Protein AF-A0AAW5TY28-F1 (afdb_monomer)

pLDDT: mean 92.31, std 8.77, range [56.0, 98.69]

Organism: NCBI:txid165179

Foldseek 3Di:
DQVVVVCVVVVHAAEDEPLNCVVCVVPDDSVVDPCVRHHYDYQDDQLVVQLVVLVVQVVVVCVVVVDPDPDDPDRDSLSSVLSSLQPVQSRAEDEDCPCVSVVSVVSSCVSVVHGNHYYDNVVPPPCVVVVNDDDDD

Mean predicted aligned error: 4.44 Å

Sequenc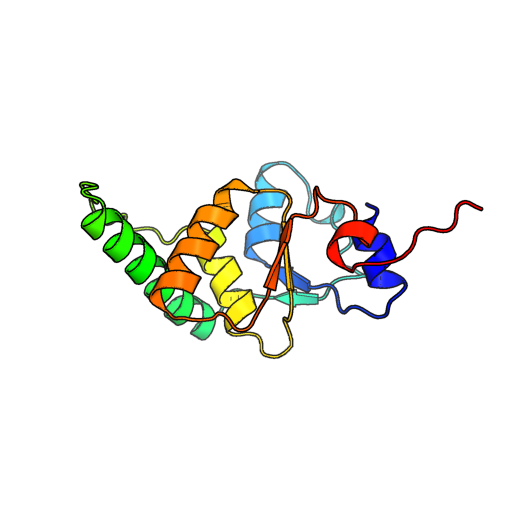e (137 aa):
MDYFRYFLEHDFVVKVSTIAIAEYCVRGDVDELPLKNMLVIPFNYDHAIRAGKMIGEVYAEKQRRGAKITPRTVVPNDTKMFAQADVEPDVNFYGTADVECKKVYDMIKAAEGSLSFRFIDITIPYHQFFGELKFED

Solvent-accessible surface area (backbone atoms only — not comparable to full-atom values): 8301 Å² total; per-residue (Å²): 110,68,63,62,52,51,33,64,76,67,77,49,86,48,68,43,47,51,63,58,51,54,60,47,50,74,80,50,60,72,86,77,50,71,56,94,72,38,48,78,43,75,88,48,72,69,27,51,57,42,18,56,51,47,51,48,46,42,50,52,53,41,42,74,72,69,46,88,74,74,86,68,96,66,83,57,64,67,45,42,53,50,17,43,36,49,68,40,90,87,32,58,64,46,77,39,74,66,66,72,58,48,60,56,51,52,45,34,29,67,74,65,73,61,65,71,38,42,85,38,62,64,79,53,56,60,45,72,76,75,68,52,84,82,77,85,130

Structure (mmCIF, N/CA/C/O backbone):
data_AF-A0AAW5TY28-F1
#
_entry.id   AF-A0AAW5TY28-F1
#
loop_
_atom_site.group_PDB
_atom_site.id
_atom_site.type_symbol
_atom_site.label_atom_id
_atom_site.label_alt_id
_atom_site.label_comp_id
_atom_site.label_asym_id
_atom_site.label_entity_id
_atom_site.label_seq_id
_atom_site.pdbx_PDB_ins_code
_atom_site.Cartn_x
_atom_site.Cartn_y
_atom_site.Cartn_z
_atom_site.occupancy
_atom_site.B_iso_or_equiv
_atom_site.auth_seq_id
_atom_site.auth_comp_id
_atom_site.auth_asym_id
_atom_site.auth_atom_id
_atom_site.pdbx_PDB_model_num
ATOM 1 N N . MET A 1 1 ? 17.925 0.457 -3.201 1.00 69.12 1 MET A N 1
ATOM 2 C CA . MET A 1 1 ? 18.095 -0.157 -4.536 1.00 69.12 1 MET A CA 1
ATOM 3 C C . MET A 1 1 ? 18.024 -1.678 -4.478 1.00 69.12 1 MET A C 1
ATOM 5 O O . MET A 1 1 ? 17.416 -2.256 -5.367 1.00 69.12 1 MET A O 1
ATOM 9 N N . ASP A 1 2 ? 18.549 -2.318 -3.430 1.00 89.56 2 ASP A N 1
ATOM 10 C CA . ASP A 1 2 ? 18.618 -3.787 -3.347 1.00 89.56 2 ASP A CA 1
ATOM 11 C C . ASP A 1 2 ? 17.257 -4.494 -3.393 1.00 89.56 2 ASP A C 1
ATOM 13 O O . ASP A 1 2 ? 17.107 -5.436 -4.159 1.00 89.56 2 ASP A O 1
ATOM 17 N N . TYR A 1 3 ? 16.237 -3.997 -2.682 1.00 92.31 3 TYR A N 1
ATOM 18 C CA . TYR A 1 3 ? 14.875 -4.545 -2.792 1.00 92.31 3 TYR A CA 1
ATOM 19 C C . TYR A 1 3 ? 14.299 -4.450 -4.202 1.00 92.31 3 TYR A C 1
ATOM 21 O O . TYR A 1 3 ? 13.687 -5.397 -4.674 1.00 92.31 3 TYR A O 1
ATOM 29 N N . PHE A 1 4 ? 14.489 -3.314 -4.878 1.00 91.25 4 PHE A N 1
ATOM 30 C CA . PHE A 1 4 ? 13.947 -3.124 -6.222 1.00 91.25 4 PHE A CA 1
ATOM 31 C C . PHE A 1 4 ? 14.587 -4.100 -7.210 1.00 91.25 4 PHE A C 1
ATOM 33 O O . PHE A 1 4 ? 13.876 -4.732 -7.980 1.00 91.25 4 PHE A O 1
ATOM 40 N N . ARG A 1 5 ? 15.912 -4.288 -7.133 1.00 91.88 5 ARG A N 1
ATOM 41 C CA . ARG A 1 5 ? 16.612 -5.309 -7.922 1.00 91.88 5 ARG A CA 1
ATOM 42 C C . ARG A 1 5 ? 16.094 -6.712 -7.602 1.00 91.88 5 ARG A C 1
ATOM 44 O O . ARG A 1 5 ? 15.689 -7.416 -8.517 1.00 91.88 5 ARG A O 1
ATOM 51 N N . TYR A 1 6 ? 16.046 -7.068 -6.320 1.00 93.69 6 TYR A N 1
ATOM 52 C CA . TYR A 1 6 ? 15.571 -8.372 -5.865 1.00 93.69 6 TYR A CA 1
ATOM 53 C C . TYR A 1 6 ? 14.157 -8.680 -6.383 1.00 93.69 6 TYR A C 1
ATOM 55 O O . TYR A 1 6 ? 13.920 -9.759 -6.916 1.00 93.69 6 TYR A O 1
ATOM 63 N N . PHE A 1 7 ? 13.235 -7.715 -6.303 1.00 94.00 7 PHE A N 1
ATOM 64 C CA . PHE A 1 7 ? 11.872 -7.868 -6.810 1.00 94.00 7 PHE A CA 1
ATOM 65 C C . PHE A 1 7 ? 11.827 -8.130 -8.317 1.00 94.00 7 PHE A C 1
ATOM 67 O O . PHE A 1 7 ? 11.083 -9.003 -8.755 1.00 94.00 7 PHE A O 1
ATOM 74 N N . LEU A 1 8 ? 12.643 -7.421 -9.101 1.00 91.50 8 LEU A N 1
ATOM 75 C CA . LEU A 1 8 ? 12.721 -7.633 -10.547 1.00 91.50 8 LEU A CA 1
ATOM 76 C C . LEU A 1 8 ? 13.332 -8.993 -10.917 1.00 91.50 8 LEU A C 1
ATOM 78 O O . LEU A 1 8 ? 12.933 -9.574 -11.919 1.00 91.50 8 LEU A O 1
ATOM 82 N N . GLU A 1 9 ? 14.284 -9.494 -10.129 1.00 93.31 9 GLU A N 1
ATOM 83 C CA . GLU A 1 9 ? 14.949 -10.786 -10.361 1.00 93.31 9 GLU A CA 1
ATOM 84 C C . GLU A 1 9 ? 14.095 -11.995 -9.942 1.00 93.31 9 GLU A C 1
ATOM 86 O O . GLU A 1 9 ? 14.323 -13.095 -10.436 1.00 93.31 9 GLU A O 1
ATOM 91 N N . HIS A 1 10 ? 13.109 -11.795 -9.062 1.00 91.94 10 HIS A N 1
ATOM 92 C CA . HIS A 1 10 ? 12.268 -12.856 -8.488 1.00 91.94 10 HIS A CA 1
ATOM 93 C C . HIS A 1 10 ? 10.793 -12.742 -8.907 1.00 91.94 10 HIS A C 1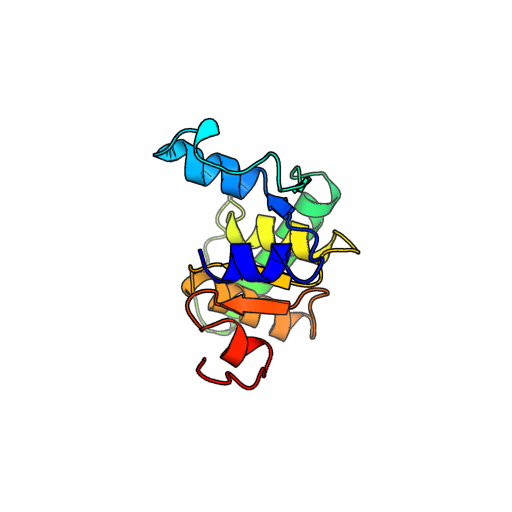
ATOM 95 O O . HIS A 1 10 ? 9.900 -13.134 -8.157 1.00 91.94 10 HIS A O 1
ATOM 101 N N . ASP A 1 11 ? 10.535 -12.178 -10.091 1.00 89.44 11 ASP A N 1
ATOM 102 C CA . ASP A 1 11 ? 9.207 -12.090 -10.719 1.00 89.44 11 ASP A CA 1
ATOM 103 C C . ASP A 1 11 ? 8.125 -11.396 -9.865 1.00 89.44 11 ASP A C 1
ATOM 105 O O . ASP A 1 11 ? 6.923 -11.633 -10.025 1.00 89.44 11 ASP A O 1
ATOM 109 N N . PHE A 1 12 ? 8.519 -10.489 -8.965 1.00 94.69 12 PHE A N 1
ATOM 110 C CA . PHE A 1 12 ? 7.551 -9.661 -8.254 1.00 94.69 12 PHE A CA 1
ATOM 111 C C . PHE A 1 12 ? 6.991 -8.589 -9.186 1.00 94.69 12 PHE A C 1
ATOM 113 O O . PHE A 1 12 ? 7.720 -7.825 -9.824 1.00 94.69 12 PHE A O 1
ATOM 120 N N . VAL A 1 13 ? 5.668 -8.446 -9.179 1.00 96.25 13 VAL A N 1
ATOM 121 C CA . VAL A 1 13 ? 5.006 -7.303 -9.806 1.00 96.25 13 VAL A CA 1
ATOM 122 C C . VAL A 1 13 ? 5.148 -6.094 -8.887 1.00 96.25 13 VAL A C 1
ATOM 124 O O . VAL A 1 13 ? 4.464 -5.982 -7.869 1.00 96.25 13 VAL A O 1
ATOM 127 N N . VAL A 1 14 ? 6.041 -5.171 -9.243 1.00 96.56 14 VAL A N 1
ATOM 128 C CA . VAL A 1 14 ? 6.224 -3.931 -8.482 1.00 96.56 14 VAL A CA 1
ATOM 129 C C . VAL A 1 14 ? 5.107 -2.954 -8.830 1.00 96.56 14 VAL A C 1
ATOM 131 O O . VAL A 1 14 ? 4.864 -2.646 -9.998 1.00 96.56 14 VAL A O 1
ATOM 134 N N . LYS A 1 15 ? 4.430 -2.442 -7.802 1.00 97.88 15 LYS A N 1
ATOM 135 C CA . LYS A 1 15 ? 3.373 -1.444 -7.947 1.00 97.88 15 LYS A CA 1
ATOM 136 C C . LYS A 1 15 ? 3.708 -0.168 -7.188 1.00 97.88 15 LYS A C 1
ATOM 138 O O . LYS A 1 15 ? 4.367 -0.216 -6.153 1.00 97.88 15 LYS A O 1
ATOM 143 N N . VAL A 1 16 ? 3.218 0.968 -7.676 1.00 97.94 16 VAL A N 1
ATOM 144 C CA . VAL A 1 16 ? 3.407 2.279 -7.046 1.00 97.94 16 VAL A CA 1
ATOM 145 C C . VAL A 1 16 ? 2.082 3.027 -6.939 1.00 97.94 16 VAL A C 1
ATOM 147 O O . VAL A 1 16 ? 1.311 3.115 -7.892 1.00 97.94 16 VAL A O 1
ATOM 150 N N . SER A 1 17 ? 1.804 3.572 -5.758 1.00 98.44 17 SER A N 1
ATOM 151 C CA . SER A 1 17 ? 0.617 4.392 -5.518 1.00 98.44 17 SER A CA 1
ATOM 152 C C . SER A 1 17 ? 0.723 5.744 -6.225 1.00 98.44 17 SER A C 1
ATOM 154 O O . SER A 1 17 ? 1.758 6.405 -6.144 1.00 98.44 17 SER A O 1
ATOM 156 N N . THR A 1 18 ? -0.373 6.241 -6.807 1.00 98.38 18 THR A N 1
ATOM 157 C CA . THR A 1 18 ? -0.445 7.644 -7.259 1.00 98.38 18 THR A CA 1
ATOM 158 C C . THR A 1 18 ? -0.246 8.652 -6.125 1.00 98.38 18 THR A C 1
ATOM 160 O O . THR A 1 18 ? 0.152 9.784 -6.381 1.00 98.38 18 THR A O 1
ATOM 163 N N . ILE A 1 19 ? -0.511 8.264 -4.873 1.00 98.12 19 ILE A N 1
ATOM 164 C CA . ILE A 1 19 ? -0.276 9.105 -3.691 1.00 98.12 19 ILE A CA 1
ATOM 165 C C . ILE A 1 19 ? 1.223 9.199 -3.410 1.00 98.12 19 ILE A C 1
ATOM 167 O O . ILE A 1 19 ? 1.723 10.305 -3.235 1.00 98.12 19 ILE A O 1
ATOM 171 N N . ALA A 1 20 ? 1.942 8.074 -3.460 1.00 97.31 20 ALA A N 1
ATOM 172 C CA . ALA A 1 20 ? 3.399 8.059 -3.325 1.00 97.31 20 ALA A CA 1
ATOM 173 C C . ALA A 1 20 ? 4.081 8.858 -4.450 1.00 97.31 20 ALA A C 1
ATOM 175 O O . ALA A 1 20 ? 5.007 9.621 -4.187 1.00 97.31 20 ALA A O 1
ATOM 176 N N . ILE A 1 21 ? 3.585 8.746 -5.692 1.00 98.06 21 ILE A N 1
ATOM 177 C CA . ILE A 1 21 ? 4.054 9.585 -6.809 1.00 98.06 21 ILE A CA 1
ATOM 178 C C . ILE A 1 21 ? 3.844 11.069 -6.478 1.00 98.06 21 ILE A C 1
ATOM 180 O O . ILE A 1 21 ? 4.771 11.861 -6.611 1.00 98.06 21 ILE A O 1
ATOM 184 N N . ALA A 1 22 ? 2.653 11.454 -6.008 1.00 97.94 22 ALA A N 1
ATOM 185 C CA . ALA A 1 22 ? 2.370 12.844 -5.657 1.00 97.94 22 ALA A CA 1
ATOM 186 C C . ALA A 1 22 ? 3.279 13.368 -4.530 1.00 97.94 22 ALA A C 1
ATOM 188 O O . ALA A 1 22 ? 3.722 14.512 -4.595 1.00 97.94 22 ALA A O 1
ATOM 189 N N . GLU A 1 23 ? 3.577 12.546 -3.521 1.00 96.62 23 GLU A N 1
ATOM 190 C CA . GLU A 1 23 ? 4.508 12.892 -2.440 1.00 96.62 23 GLU A CA 1
ATOM 191 C C . GLU A 1 23 ? 5.941 13.071 -2.943 1.00 96.62 23 GLU A C 1
ATOM 193 O O . GLU A 1 23 ? 6.610 14.029 -2.552 1.00 96.62 23 GLU A O 1
ATOM 198 N N . TYR A 1 24 ? 6.395 12.199 -3.845 1.00 96.44 24 TYR A N 1
ATOM 199 C CA . TYR A 1 24 ? 7.707 12.322 -4.477 1.00 96.44 24 TYR A CA 1
ATOM 200 C C . TYR A 1 24 ? 7.833 13.635 -5.260 1.00 96.44 24 TYR A C 1
ATOM 202 O O . TYR A 1 24 ? 8.781 14.401 -5.063 1.00 96.44 24 TYR A O 1
ATOM 210 N N . CYS A 1 25 ? 6.820 13.950 -6.072 1.00 97.62 25 CYS A N 1
ATOM 211 C CA . CYS A 1 25 ? 6.786 15.144 -6.916 1.00 97.62 25 CYS A CA 1
ATOM 212 C C . CYS A 1 25 ? 6.719 16.473 -6.139 1.00 97.62 25 CYS A C 1
ATOM 214 O O . CYS A 1 25 ? 6.778 17.542 -6.741 1.00 97.62 25 CYS A O 1
ATOM 216 N N . VAL A 1 26 ? 6.617 16.451 -4.803 1.00 97.19 26 VAL A N 1
ATOM 217 C CA . VAL A 1 26 ? 6.798 17.659 -3.977 1.00 97.19 26 VAL A CA 1
ATOM 218 C C . VAL A 1 26 ? 8.238 18.179 -4.066 1.00 97.19 26 VAL A C 1
ATOM 220 O O . VAL A 1 26 ? 8.466 19.376 -3.887 1.00 97.19 26 VAL A O 1
ATOM 223 N N . ARG A 1 27 ? 9.220 17.293 -4.289 1.00 95.44 27 ARG A N 1
ATOM 224 C CA . ARG A 1 27 ? 10.652 17.642 -4.297 1.00 95.44 27 ARG A CA 1
ATOM 225 C C . ARG A 1 27 ? 11.440 17.109 -5.494 1.00 95.44 27 ARG A C 1
ATOM 227 O O . ARG A 1 27 ? 12.501 17.665 -5.756 1.00 95.44 27 ARG A O 1
ATOM 234 N N . GLY A 1 28 ? 10.965 16.061 -6.161 1.00 96.12 28 GLY A N 1
ATOM 235 C CA . GLY A 1 28 ? 11.594 15.487 -7.354 1.00 96.12 28 GLY A CA 1
ATOM 236 C C . GLY A 1 28 ? 10.698 15.575 -8.586 1.00 96.12 28 GLY A C 1
ATOM 237 O O . GLY A 1 28 ? 9.583 16.094 -8.518 1.00 96.12 28 GLY A O 1
ATOM 238 N N . ASP A 1 29 ? 11.187 15.047 -9.704 1.00 96.81 29 ASP A N 1
ATOM 239 C CA . ASP A 1 29 ? 10.415 14.897 -10.940 1.00 96.81 29 ASP A CA 1
ATOM 240 C C . ASP A 1 29 ? 9.891 13.459 -11.116 1.00 96.81 29 ASP A C 1
ATOM 242 O O . ASP A 1 29 ? 10.512 12.489 -10.679 1.00 96.81 29 ASP A O 1
ATOM 246 N N . VAL A 1 30 ? 8.747 13.301 -11.783 1.00 95.75 30 VAL A N 1
ATOM 247 C CA . VAL A 1 30 ? 8.177 11.985 -12.097 1.00 95.75 30 VAL A CA 1
ATOM 248 C C . VAL A 1 30 ? 9.116 11.144 -12.970 1.00 95.75 30 VAL A C 1
ATOM 250 O O . VAL A 1 30 ? 9.128 9.920 -12.838 1.00 95.75 30 VAL A O 1
ATOM 253 N N . ASP A 1 31 ? 9.940 11.785 -13.804 1.00 95.62 31 ASP A N 1
ATOM 254 C CA . ASP A 1 31 ? 10.910 11.120 -14.682 1.00 95.62 31 ASP A CA 1
ATOM 255 C C . ASP A 1 31 ? 12.068 10.448 -13.915 1.00 95.62 31 ASP A C 1
ATOM 257 O O . ASP A 1 31 ? 12.779 9.605 -14.467 1.00 95.62 31 ASP A O 1
ATOM 261 N N . GLU A 1 32 ? 12.246 10.769 -12.630 1.00 94.75 32 GLU A N 1
ATOM 262 C CA . GLU A 1 32 ? 13.219 10.114 -11.745 1.00 94.75 32 GLU A CA 1
ATOM 263 C C . GLU A 1 32 ? 12.720 8.750 -11.233 1.00 94.75 32 GLU A C 1
ATOM 265 O O . GLU A 1 32 ? 13.505 7.935 -10.739 1.00 94.75 32 GLU A O 1
ATOM 270 N N . LEU A 1 33 ? 11.417 8.475 -11.351 1.00 93.94 33 LEU A N 1
ATOM 271 C CA . LEU A 1 33 ? 10.812 7.214 -10.935 1.00 93.94 33 LEU A CA 1
ATOM 272 C C . LEU A 1 33 ? 10.913 6.173 -12.066 1.00 93.94 33 LEU A C 1
ATOM 274 O O . LEU A 1 33 ? 10.568 6.471 -13.211 1.00 93.94 33 LEU A O 1
ATOM 278 N N . PRO A 1 34 ? 11.286 4.906 -11.786 1.00 93.62 34 PRO A N 1
ATOM 279 C CA . PRO A 1 34 ? 11.366 3.866 -12.814 1.00 93.62 34 PRO A CA 1
ATOM 280 C C . PRO A 1 34 ? 9.979 3.307 -13.188 1.00 93.62 34 PRO A C 1
ATOM 282 O O . PRO A 1 34 ? 9.731 2.104 -13.126 1.00 93.62 34 PRO A O 1
ATOM 285 N N . LEU A 1 35 ? 9.051 4.180 -13.599 1.00 93.94 35 LEU A N 1
ATOM 286 C CA . LEU A 1 35 ? 7.650 3.844 -13.890 1.00 93.94 35 LEU A CA 1
ATOM 287 C C . LEU A 1 35 ? 7.489 2.824 -15.022 1.00 93.94 35 LEU A C 1
ATOM 289 O O . LEU A 1 35 ? 6.501 2.103 -15.058 1.00 93.94 35 LEU A O 1
ATOM 293 N N . LYS A 1 36 ? 8.477 2.700 -15.917 1.00 93.50 36 LYS A N 1
ATOM 294 C CA . LYS A 1 36 ? 8.492 1.661 -16.965 1.00 93.50 36 LYS A CA 1
ATOM 295 C C . LYS A 1 36 ? 8.541 0.238 -16.398 1.00 93.50 36 LYS A C 1
ATOM 297 O O . LYS A 1 36 ? 8.200 -0.702 -17.106 1.00 93.50 36 LYS A O 1
ATOM 302 N N . ASN A 1 37 ? 8.975 0.086 -15.148 1.00 93.75 37 ASN A N 1
ATOM 303 C CA . ASN A 1 37 ? 9.109 -1.187 -14.447 1.00 93.75 37 ASN A CA 1
ATOM 304 C C . ASN A 1 37 ? 8.078 -1.347 -13.317 1.00 93.75 37 ASN A C 1
ATOM 306 O O . ASN A 1 37 ? 8.218 -2.255 -12.503 1.00 93.75 37 ASN A O 1
ATOM 310 N N . MET A 1 38 ? 7.072 -0.467 -13.232 1.00 95.94 38 MET A N 1
ATOM 311 C CA . MET A 1 38 ? 6.071 -0.492 -12.166 1.00 95.94 38 MET A CA 1
ATOM 312 C C . MET A 1 38 ?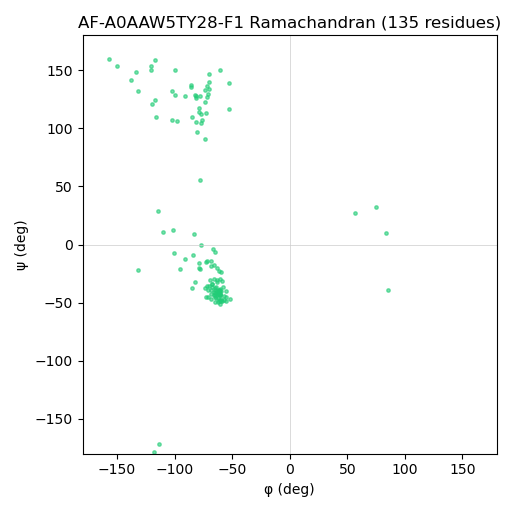 4.651 -0.339 -12.704 1.00 95.94 38 MET A C 1
ATOM 314 O O . MET A 1 38 ? 4.408 0.387 -13.665 1.00 95.94 38 MET A O 1
ATOM 318 N N . LEU A 1 39 ? 3.687 -0.965 -12.032 1.00 97.31 39 LEU A N 1
ATOM 319 C CA . LEU A 1 39 ? 2.268 -0.713 -12.275 1.00 97.31 39 LEU A CA 1
ATOM 320 C C . LEU A 1 39 ? 1.764 0.400 -11.354 1.00 97.31 39 LEU A C 1
ATOM 322 O O . LEU A 1 39 ? 1.924 0.338 -10.136 1.00 97.31 39 LEU A O 1
ATOM 326 N N . VAL A 1 40 ? 1.127 1.418 -11.926 1.00 98.00 40 VAL A N 1
ATOM 327 C CA . VAL A 1 40 ? 0.560 2.527 -11.151 1.00 98.00 40 VAL A CA 1
ATOM 328 C C . VAL A 1 40 ? -0.807 2.131 -10.589 1.00 98.00 40 VAL A C 1
ATOM 330 O O . VAL A 1 40 ? -1.687 1.718 -11.343 1.00 98.00 40 VAL A O 1
ATOM 333 N N . ILE A 1 41 ? -1.005 2.303 -9.279 1.00 98.44 41 ILE A N 1
ATOM 334 C CA . ILE A 1 41 ? -2.292 2.101 -8.601 1.00 98.44 41 ILE A CA 1
ATOM 335 C C . ILE A 1 41 ? -2.937 3.471 -8.328 1.00 98.44 41 ILE A C 1
ATOM 337 O O . ILE A 1 41 ? -2.471 4.196 -7.434 1.00 98.44 41 ILE A O 1
ATOM 341 N N . PRO A 1 42 ? -4.005 3.853 -9.053 1.00 98.31 42 PRO A N 1
ATOM 342 C CA . PRO A 1 42 ? -4.762 5.065 -8.761 1.00 98.31 42 PRO A CA 1
ATOM 343 C C . PRO A 1 42 ? -5.565 4.920 -7.466 1.00 98.31 42 PRO A C 1
ATOM 345 O O . PRO A 1 42 ? -6.046 3.837 -7.149 1.00 98.31 42 PRO A O 1
ATOM 348 N N . PHE A 1 43 ? -5.736 6.014 -6.721 1.00 98.44 43 PHE A N 1
ATOM 349 C CA . PHE A 1 43 ? -6.623 6.036 -5.554 1.00 98.44 43 PHE A CA 1
ATOM 350 C C . PHE A 1 43 ? -8.087 6.178 -5.994 1.00 98.44 43 PHE A C 1
ATOM 352 O O . PHE A 1 43 ? -8.467 7.207 -6.556 1.00 98.44 43 PHE A O 1
ATOM 359 N N . ASN A 1 44 ? -8.899 5.147 -5.757 1.00 98.31 44 ASN A N 1
ATOM 360 C CA . ASN A 1 44 ? -10.270 5.039 -6.259 1.00 98.31 44 ASN A CA 1
ATOM 361 C C . ASN A 1 44 ? -11.335 5.072 -5.136 1.00 98.31 44 ASN A C 1
ATOM 363 O O . ASN A 1 44 ? -11.047 5.352 -3.970 1.00 98.31 44 ASN A O 1
ATOM 367 N N . TYR A 1 45 ? -12.592 4.807 -5.509 1.00 98.56 45 TYR A N 1
ATOM 368 C CA . TYR A 1 45 ? -13.746 4.788 -4.604 1.00 98.56 45 TYR A CA 1
ATOM 369 C C . TYR A 1 45 ? -13.617 3.761 -3.465 1.00 98.56 45 TYR A C 1
ATOM 371 O O . TYR A 1 45 ? -13.830 4.107 -2.300 1.00 98.56 45 TYR A O 1
ATOM 379 N N . ASP A 1 46 ? -13.222 2.526 -3.776 1.00 98.62 46 ASP A N 1
ATOM 380 C CA . ASP A 1 46 ? -13.105 1.448 -2.789 1.00 98.62 46 ASP A CA 1
ATOM 381 C C . ASP A 1 46 ? -11.953 1.714 -1.815 1.00 98.62 46 ASP A C 1
ATOM 383 O O . ASP A 1 46 ? -12.100 1.546 -0.598 1.00 98.62 46 ASP A O 1
ATOM 387 N N . HIS A 1 47 ? -10.837 2.249 -2.323 1.00 98.69 47 HIS A N 1
ATOM 388 C CA . HIS A 1 47 ? -9.719 2.706 -1.496 1.00 98.69 47 HIS A CA 1
ATOM 389 C C . HIS A 1 47 ? -10.151 3.817 -0.536 1.00 98.69 47 HIS A C 1
ATOM 391 O O . HIS A 1 47 ? -9.752 3.813 0.627 1.00 98.69 47 HIS A O 1
ATOM 397 N N . ALA A 1 48 ? -11.000 4.749 -0.983 1.00 98.19 48 ALA A N 1
ATOM 398 C CA . ALA A 1 48 ? -11.507 5.835 -0.146 1.00 98.19 48 ALA A CA 1
ATOM 399 C C . ALA A 1 48 ? -12.382 5.330 1.007 1.00 98.19 48 ALA A C 1
ATOM 401 O O . ALA A 1 48 ? -12.186 5.747 2.154 1.00 98.19 48 ALA A O 1
ATOM 402 N N . ILE A 1 49 ? -13.300 4.395 0.733 1.00 98.44 49 ILE A N 1
ATOM 403 C CA . ILE A 1 49 ? -14.114 3.751 1.774 1.00 98.44 49 ILE A CA 1
ATOM 404 C C . ILE A 1 49 ? -13.208 3.045 2.777 1.00 98.44 49 ILE A C 1
ATOM 406 O O . ILE A 1 49 ? -13.371 3.208 3.991 1.00 98.44 49 ILE A O 1
ATOM 410 N N . ARG A 1 50 ? -12.249 2.260 2.280 1.00 98.25 50 ARG A N 1
ATOM 411 C CA . ARG A 1 50 ? -11.375 1.468 3.137 1.00 98.25 50 ARG A CA 1
ATOM 412 C C . ARG A 1 50 ? -10.475 2.347 4.003 1.00 98.25 50 ARG A C 1
ATOM 414 O O . ARG A 1 50 ? -10.395 2.113 5.208 1.00 98.25 50 ARG A O 1
ATOM 421 N N . ALA A 1 51 ? -9.896 3.403 3.438 1.00 97.81 51 ALA A N 1
ATOM 422 C CA . ALA A 1 51 ? -9.054 4.348 4.167 1.00 97.81 51 ALA A CA 1
ATOM 423 C C . ALA A 1 51 ? -9.826 5.059 5.290 1.00 97.81 51 ALA A C 1
ATOM 425 O O . ALA A 1 51 ? -9.305 5.222 6.394 1.00 97.81 51 ALA A O 1
ATOM 426 N N . GLY A 1 52 ? -11.085 5.437 5.031 1.00 95.88 52 GLY A N 1
ATOM 427 C CA . GLY A 1 52 ? -11.974 6.029 6.032 1.00 95.88 52 GLY A CA 1
ATOM 428 C C . GLY A 1 52 ? -12.242 5.099 7.219 1.00 95.88 52 GLY A C 1
ATOM 429 O O . GLY A 1 52 ? -12.183 5.532 8.369 1.00 95.88 52 GLY A O 1
ATOM 430 N N . LYS A 1 53 ? -12.472 3.806 6.956 1.00 96.38 53 LYS A N 1
ATOM 431 C CA . LYS A 1 53 ? -12.642 2.798 8.016 1.00 96.38 53 LYS A CA 1
ATOM 432 C C . LYS A 1 53 ? -11.357 2.610 8.825 1.00 96.38 53 LYS A C 1
ATOM 434 O O . LYS A 1 53 ? -11.388 2.737 10.044 1.00 96.38 53 LYS A O 1
ATOM 439 N N . MET A 1 54 ? -10.226 2.411 8.144 1.00 96.56 54 MET A N 1
ATOM 440 C CA . MET A 1 54 ? -8.925 2.203 8.789 1.00 96.56 54 MET A CA 1
ATOM 441 C C . MET A 1 54 ? -8.537 3.362 9.720 1.00 96.56 54 MET A C 1
ATOM 443 O O . MET A 1 54 ? -8.090 3.135 10.843 1.00 96.56 54 MET A O 1
ATOM 447 N N . ILE A 1 55 ? -8.721 4.621 9.294 1.00 94.38 55 ILE A N 1
ATOM 448 C CA . ILE A 1 55 ? -8.392 5.765 10.160 1.00 94.38 55 ILE A CA 1
ATOM 449 C C . ILE A 1 55 ? -9.351 5.876 11.354 1.00 94.38 55 ILE A C 1
ATOM 451 O O . ILE A 1 55 ? -8.934 6.301 12.434 1.00 94.38 55 ILE A O 1
ATOM 455 N N . GLY A 1 56 ? -10.607 5.452 11.181 1.00 94.00 56 GLY A N 1
ATOM 456 C CA . GLY A 1 56 ? -11.582 5.330 12.262 1.00 94.00 56 GLY A CA 1
ATOM 457 C C . GLY A 1 56 ? -11.081 4.413 13.378 1.00 94.00 56 GLY A C 1
ATOM 458 O O . GLY A 1 56 ? -11.074 4.824 14.540 1.00 94.00 56 GLY A O 1
ATOM 459 N N . GLU A 1 57 ? -10.558 3.236 13.025 1.00 94.44 57 GLU A N 1
ATOM 460 C CA . GLU A 1 57 ? -9.990 2.288 13.994 1.00 94.44 57 GLU A CA 1
ATOM 461 C C . GLU A 1 57 ? -8.782 2.865 14.740 1.00 94.44 57 GLU A C 1
ATOM 463 O O . GLU A 1 57 ? -8.678 2.771 15.966 1.00 94.44 57 GLU A O 1
ATOM 468 N N . VAL A 1 58 ? -7.892 3.557 14.025 1.00 93.06 58 VAL A N 1
ATOM 469 C CA . VAL A 1 58 ? -6.726 4.222 14.628 1.00 93.06 58 VAL A CA 1
ATOM 470 C C . VAL A 1 58 ? -7.157 5.291 15.634 1.00 93.06 58 VAL A C 1
ATOM 472 O O . VAL A 1 58 ? -6.549 5.429 16.698 1.00 93.06 58 VAL A O 1
ATOM 475 N N . TYR A 1 59 ? -8.190 6.074 15.322 1.00 92.06 59 TYR A N 1
ATOM 476 C CA . TYR A 1 59 ? -8.713 7.082 16.243 1.00 92.06 59 TYR A CA 1
ATOM 477 C C . TYR A 1 59 ? -9.389 6.454 17.458 1.00 92.06 59 TYR A C 1
ATOM 479 O O . TYR A 1 59 ? -9.126 6.906 18.575 1.00 92.06 59 TYR A O 1
ATOM 487 N N . ALA A 1 60 ? -10.179 5.398 17.268 1.00 91.75 60 ALA A N 1
ATOM 488 C CA . ALA A 1 60 ? -10.800 4.662 18.362 1.00 91.75 60 ALA A CA 1
ATOM 489 C C . ALA A 1 60 ? -9.746 4.063 19.311 1.00 91.75 60 ALA A C 1
ATOM 491 O O . ALA A 1 60 ? -9.859 4.195 20.530 1.00 91.75 60 ALA A O 1
ATOM 492 N N . GLU A 1 61 ? -8.678 3.467 18.775 1.00 91.25 61 GLU A N 1
ATOM 493 C CA . GLU A 1 61 ? -7.558 2.944 19.567 1.00 91.25 61 GLU A CA 1
ATOM 494 C C . GLU A 1 61 ? -6.840 4.056 20.344 1.00 91.25 61 GLU A C 1
ATOM 496 O O . GLU A 1 61 ? -6.591 3.931 21.544 1.00 91.25 61 GLU A O 1
ATOM 501 N N . LYS A 1 62 ? -6.545 5.190 19.699 1.00 90.19 62 LYS A N 1
ATOM 502 C CA . LYS A 1 62 ? -5.903 6.326 20.378 1.00 90.19 62 LYS A CA 1
ATOM 503 C C . LYS A 1 62 ? -6.780 6.904 21.492 1.00 90.19 62 LYS A C 1
ATOM 505 O O . LYS A 1 62 ? -6.254 7.226 22.557 1.00 90.19 62 LYS A O 1
ATOM 510 N N . GLN A 1 63 ? -8.095 7.003 21.283 1.00 90.38 63 GLN A N 1
ATOM 511 C CA . GLN A 1 63 ? -9.045 7.417 22.322 1.00 90.38 63 GLN A CA 1
ATOM 512 C C . GLN A 1 63 ? -9.064 6.432 23.495 1.00 90.38 63 GLN A C 1
ATOM 514 O O . GLN A 1 63 ? -9.008 6.868 24.645 1.00 90.38 63 GLN A O 1
ATOM 519 N N . ARG A 1 64 ? -9.050 5.116 23.228 1.00 90.00 64 ARG A N 1
ATOM 520 C CA . ARG A 1 64 ? -8.935 4.078 24.270 1.00 90.00 64 ARG A CA 1
ATOM 521 C C . ARG A 1 64 ? -7.657 4.221 25.104 1.00 90.00 64 ARG A C 1
ATOM 523 O O . ARG A 1 64 ? -7.684 3.961 26.302 1.00 90.00 64 ARG A O 1
ATOM 530 N N . ARG A 1 65 ? -6.565 4.716 24.512 1.00 90.69 65 ARG A N 1
ATOM 531 C CA . ARG A 1 65 ? -5.299 5.039 25.205 1.00 90.69 65 ARG A CA 1
ATOM 532 C C . ARG A 1 65 ? -5.278 6.418 25.882 1.00 90.69 65 ARG A C 1
ATOM 534 O O . ARG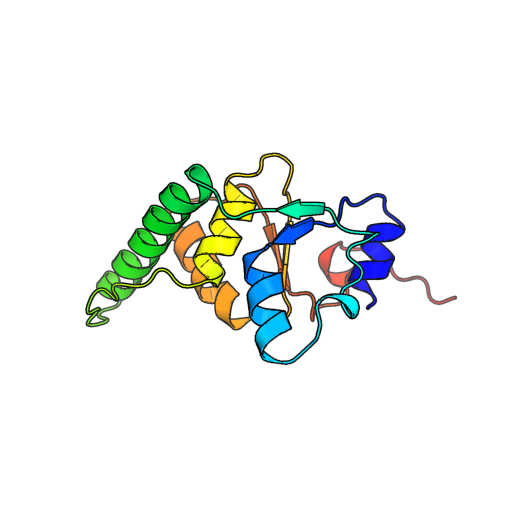 A 1 65 ? -4.224 6.861 26.328 1.00 90.69 65 ARG A O 1
ATOM 541 N N . GLY A 1 66 ? -6.415 7.111 25.954 1.00 89.31 66 GLY A N 1
ATOM 542 C CA . GLY A 1 66 ? -6.551 8.401 26.635 1.00 89.31 66 GLY A CA 1
ATOM 543 C C . GLY A 1 66 ? -6.145 9.621 25.802 1.00 89.31 66 GLY A C 1
ATOM 544 O O . GLY A 1 66 ? -6.069 10.727 26.339 1.00 89.31 66 GLY A O 1
ATOM 545 N N . ALA A 1 67 ? -5.897 9.468 24.497 1.00 86.69 67 ALA A N 1
ATOM 546 C CA . ALA A 1 67 ? -5.611 10.613 23.640 1.00 86.69 67 ALA A CA 1
ATOM 547 C C . ALA A 1 67 ? -6.876 11.462 23.430 1.00 86.69 67 ALA A C 1
ATOM 549 O O . ALA A 1 67 ? -7.917 10.963 22.997 1.00 86.69 67 ALA A O 1
ATOM 550 N N . LYS A 1 68 ? -6.770 12.777 23.654 1.00 81.94 68 LYS A N 1
ATOM 551 C CA . LYS A 1 68 ? -7.789 13.738 23.212 1.00 81.94 68 LYS A CA 1
ATOM 552 C C . LYS A 1 68 ? -7.687 13.900 21.697 1.00 81.94 68 LYS A C 1
ATOM 554 O O . LYS A 1 68 ? -6.915 14.712 21.196 1.00 81.94 68 LYS A O 1
ATOM 559 N N . ILE A 1 69 ? -8.439 13.081 20.971 1.00 74.25 69 ILE A N 1
ATOM 560 C CA . ILE A 1 69 ? -8.516 13.143 19.513 1.00 74.25 69 ILE A CA 1
ATOM 561 C C . ILE A 1 69 ? -9.571 14.184 19.146 1.00 74.25 69 ILE A C 1
ATOM 563 O O . ILE A 1 69 ? -10.765 13.954 19.328 1.00 74.25 69 ILE A O 1
ATOM 567 N N . THR A 1 70 ? -9.140 15.316 18.600 1.00 69.75 70 THR A N 1
ATOM 568 C CA . THR A 1 70 ? -10.009 16.121 17.739 1.00 69.75 70 THR A CA 1
ATOM 569 C C . THR A 1 70 ? -9.997 15.432 16.376 1.00 69.75 70 THR A C 1
ATOM 571 O O . THR A 1 70 ? -8.905 15.306 15.811 1.00 69.75 70 THR A O 1
ATOM 574 N N . PRO A 1 71 ? -11.131 14.923 15.859 1.00 63.38 71 PRO A N 1
ATOM 575 C CA . PRO A 1 71 ? -11.149 14.287 14.548 1.00 63.38 71 PRO A CA 1
ATOM 576 C C . PRO A 1 71 ? -10.535 15.250 13.533 1.00 63.38 71 PRO A C 1
ATOM 578 O O . PRO A 1 71 ? -11.039 16.358 13.345 1.00 63.38 71 PRO A O 1
ATOM 581 N N . ARG A 1 72 ? -9.404 14.875 12.923 1.00 61.50 72 ARG A N 1
ATOM 582 C CA . ARG A 1 72 ? -8.889 15.648 11.794 1.00 61.50 72 ARG A CA 1
ATOM 583 C C . ARG A 1 72 ? -9.824 15.384 10.623 1.00 61.50 72 ARG A C 1
ATOM 585 O O . ARG A 1 72 ? -10.152 14.237 10.347 1.00 61.50 72 ARG A O 1
ATOM 592 N N . THR A 1 73 ? -10.182 16.429 9.888 1.00 65.25 73 THR A N 1
ATOM 593 C CA . THR A 1 73 ? -10.984 16.324 8.658 1.00 65.25 73 THR A CA 1
ATOM 594 C C . THR A 1 73 ? -10.249 15.575 7.531 1.00 65.25 73 THR A C 1
ATOM 596 O O . THR A 1 73 ? -10.828 15.317 6.483 1.00 65.25 73 THR A O 1
ATOM 599 N N . VAL A 1 74 ? -8.965 15.231 7.715 1.00 84.88 74 VAL A N 1
ATOM 600 C CA . VAL A 1 74 ? -8.080 14.710 6.666 1.00 84.88 74 VAL A CA 1
ATOM 601 C C . VAL A 1 74 ? -7.626 13.288 6.985 1.00 8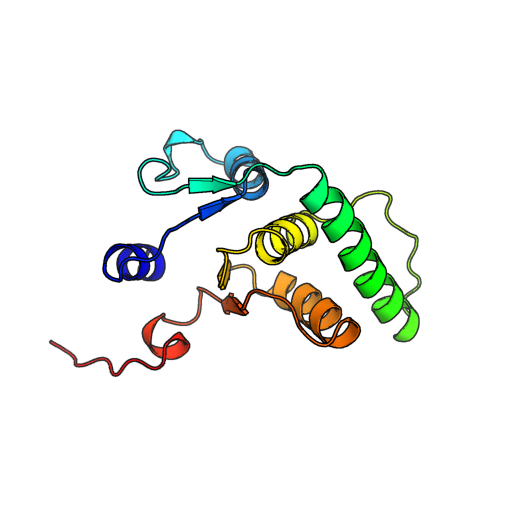4.88 74 VAL A C 1
ATOM 603 O O . VAL A 1 74 ? -7.009 13.043 8.022 1.00 84.88 74 VAL A O 1
ATOM 606 N N . VAL A 1 75 ? -7.874 12.375 6.045 1.00 90.75 75 VAL A N 1
ATOM 607 C CA . VAL A 1 75 ? -7.324 11.013 6.050 1.00 90.75 75 VAL A CA 1
ATOM 608 C C . VAL A 1 75 ? -5.831 11.071 5.680 1.00 90.75 75 VAL A C 1
ATOM 610 O O . VAL A 1 75 ? -5.515 11.592 4.603 1.00 90.75 75 VAL A O 1
ATOM 613 N N . PRO A 1 76 ? -4.911 10.569 6.530 1.00 92.88 76 PRO A N 1
ATOM 614 C CA . PRO A 1 76 ? -3.476 10.534 6.234 1.00 92.88 76 PRO A CA 1
ATOM 615 C C . PRO A 1 76 ? -3.144 9.714 4.983 1.00 92.88 76 PRO A C 1
ATOM 617 O O . PRO A 1 76 ? -3.835 8.741 4.677 1.00 92.88 76 PRO A O 1
ATOM 620 N N . ASN A 1 77 ? -2.070 10.081 4.282 1.00 95.75 77 ASN A N 1
ATOM 621 C CA . ASN A 1 77 ? -1.647 9.394 3.060 1.00 95.75 77 ASN A CA 1
ATOM 622 C C . ASN A 1 77 ? -1.221 7.942 3.312 1.00 95.75 77 ASN A C 1
ATOM 624 O O . ASN A 1 77 ? -1.650 7.077 2.555 1.00 95.75 77 ASN A O 1
ATOM 628 N N . ASP A 1 78 ? -0.530 7.649 4.419 1.00 94.50 78 ASP A N 1
ATOM 629 C CA . ASP A 1 78 ? -0.201 6.269 4.816 1.00 94.50 78 ASP A CA 1
ATOM 630 C C . ASP A 1 78 ? -1.443 5.378 4.846 1.00 94.50 78 ASP A C 1
ATOM 632 O O . ASP A 1 78 ? -1.466 4.292 4.278 1.00 94.50 78 ASP A O 1
ATOM 636 N N . THR A 1 79 ? -2.530 5.864 5.454 1.00 95.81 79 THR A N 1
ATOM 637 C CA . THR A 1 79 ? -3.780 5.105 5.561 1.00 95.81 79 THR A CA 1
ATOM 638 C C 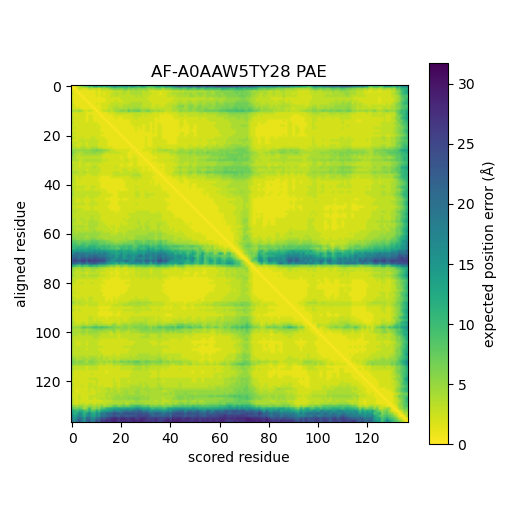. THR A 1 79 ? -4.450 4.910 4.205 1.00 95.81 79 THR A C 1
ATOM 640 O O . THR A 1 79 ? -5.043 3.863 3.960 1.00 95.81 79 THR A O 1
ATOM 643 N N . LYS A 1 80 ? -4.342 5.888 3.302 1.00 97.94 80 LYS A N 1
ATOM 644 C CA . LYS A 1 80 ? -4.825 5.735 1.925 1.00 97.94 80 LYS A CA 1
ATOM 645 C C . LYS A 1 80 ? -4.021 4.680 1.165 1.00 97.94 80 LYS A C 1
ATOM 647 O O . LYS A 1 80 ? -4.613 3.880 0.452 1.00 97.94 80 LYS A O 1
ATOM 652 N N . MET A 1 81 ? -2.702 4.651 1.336 1.00 98.12 81 MET A N 1
ATOM 653 C CA . MET A 1 81 ? -1.845 3.663 0.681 1.00 98.12 81 MET A CA 1
ATOM 654 C C . MET A 1 81 ? -2.011 2.260 1.288 1.00 98.12 81 MET A C 1
ATOM 656 O O . MET A 1 81 ? -2.051 1.284 0.544 1.00 98.12 81 MET A O 1
ATOM 660 N N . PHE A 1 82 ? -2.231 2.139 2.603 1.00 98.38 82 PHE A N 1
ATOM 661 C CA . PHE A 1 82 ? -2.649 0.875 3.225 1.00 98.38 82 PHE A CA 1
ATOM 662 C C . PHE A 1 82 ? -3.992 0.392 2.688 1.00 98.38 82 PHE A C 1
ATOM 664 O O . PHE A 1 82 ? -4.159 -0.796 2.450 1.00 98.38 82 PHE A O 1
ATOM 671 N N . ALA A 1 83 ? -4.939 1.300 2.455 1.00 98.50 83 ALA A N 1
ATOM 672 C CA . ALA A 1 83 ? -6.216 0.943 1.858 1.00 98.50 83 ALA A CA 1
ATOM 673 C C . ALA A 1 83 ? -6.066 0.432 0.419 1.00 98.50 83 ALA A C 1
ATOM 675 O O . ALA A 1 83 ? -6.760 -0.508 0.051 1.00 98.50 83 ALA A O 1
ATOM 676 N N . GLN A 1 84 ? -5.150 1.000 -0.374 1.00 98.69 84 GLN A N 1
ATOM 677 C CA . GLN A 1 84 ? -4.815 0.447 -1.690 1.00 98.69 84 GLN A CA 1
ATOM 678 C C . GLN A 1 84 ? -4.244 -0.963 -1.560 1.00 98.69 84 GLN A C 1
ATOM 680 O O . GLN A 1 84 ? -4.726 -1.874 -2.219 1.00 98.69 84 GLN A O 1
ATOM 685 N N . ALA A 1 85 ? -3.274 -1.163 -0.667 1.00 98.38 85 ALA A N 1
ATOM 686 C CA . ALA A 1 85 ? -2.687 -2.481 -0.451 1.00 98.38 85 ALA A CA 1
ATOM 687 C C . ALA A 1 85 ? -3.696 -3.516 0.073 1.00 98.38 85 ALA A C 1
ATOM 689 O O . ALA A 1 85 ? -3.557 -4.694 -0.223 1.00 98.38 85 ALA A O 1
ATOM 690 N N . ASP A 1 86 ? -4.703 -3.088 0.838 1.00 98.44 86 ASP A N 1
ATOM 691 C CA . ASP A 1 86 ? -5.689 -3.999 1.418 1.00 98.44 86 ASP A CA 1
ATOM 692 C C . ASP A 1 86 ? -6.820 -4.380 0.448 1.00 98.44 86 ASP A C 1
ATOM 694 O O . ASP A 1 86 ? -7.354 -5.487 0.522 1.00 98.44 86 ASP A O 1
ATOM 698 N N . VAL A 1 87 ? -7.192 -3.459 -0.449 1.00 98.50 87 VAL A N 1
ATOM 699 C CA . VAL A 1 87 ? -8.281 -3.637 -1.426 1.00 98.50 87 VAL A CA 1
ATOM 700 C C . VAL A 1 87 ? -7.808 -4.344 -2.693 1.00 98.50 87 VAL A C 1
ATOM 702 O O . VAL A 1 87 ? -8.566 -5.129 -3.258 1.00 98.50 87 VAL A O 1
ATOM 705 N N . GLU A 1 88 ? -6.589 -4.065 -3.157 1.00 98.25 88 GLU A N 1
ATOM 706 C CA . GLU A 1 88 ? -6.047 -4.679 -4.369 1.00 98.25 88 GLU A CA 1
ATOM 707 C C . GLU A 1 88 ? -5.696 -6.157 -4.099 1.00 98.25 88 GLU A C 1
ATOM 709 O O . GLU A 1 88 ? -4.773 -6.441 -3.333 1.00 98.25 88 GLU A O 1
ATOM 714 N N . PRO A 1 89 ? -6.402 -7.126 -4.712 1.00 96.38 89 PRO A N 1
ATOM 715 C CA . PRO A 1 89 ? -6.313 -8.538 -4.326 1.00 96.38 89 PRO A CA 1
ATOM 716 C C . PRO A 1 89 ? -4.963 -9.189 -4.655 1.00 96.38 89 PRO A C 1
ATOM 718 O O . PRO A 1 89 ? -4.634 -10.249 -4.126 1.00 96.38 89 PRO A O 1
ATOM 721 N N . ASP A 1 90 ? -4.191 -8.575 -5.546 1.00 96.44 90 ASP A N 1
ATOM 722 C CA . ASP A 1 90 ? -2.869 -9.011 -5.983 1.00 96.44 90 ASP A CA 1
ATOM 723 C C . ASP A 1 90 ? -1.731 -8.218 -5.311 1.00 96.44 90 ASP A C 1
ATOM 725 O O . ASP A 1 90 ? -0.575 -8.319 -5.723 1.00 96.44 90 ASP A O 1
ATOM 729 N N . VAL A 1 91 ? -2.028 -7.440 -4.263 1.00 98.12 91 VAL A N 1
ATOM 730 C CA . VAL A 1 91 ? -1.014 -6.807 -3.413 1.00 98.12 91 VAL A CA 1
ATOM 731 C C . VAL A 1 91 ? -0.801 -7.644 -2.156 1.00 98.12 91 VAL A C 1
ATOM 733 O O . VAL A 1 91 ? -1.602 -7.648 -1.229 1.00 98.12 91 VAL A O 1
ATOM 736 N N . ASN A 1 92 ? 0.330 -8.349 -2.095 1.00 97.19 92 ASN A N 1
ATOM 737 C CA . ASN A 1 92 ? 0.676 -9.172 -0.929 1.00 97.19 92 ASN A CA 1
ATOM 738 C C . ASN A 1 92 ? 1.574 -8.447 0.079 1.00 97.19 92 ASN A C 1
ATOM 740 O O . ASN A 1 92 ? 1.649 -8.842 1.246 1.00 97.19 92 ASN A O 1
ATOM 744 N N . PHE A 1 93 ? 2.270 -7.398 -0.361 1.00 97.19 93 PHE A N 1
ATOM 745 C CA . PHE A 1 93 ? 3.280 -6.703 0.425 1.00 97.19 93 PHE A CA 1
ATOM 746 C C . PHE A 1 93 ? 3.170 -5.187 0.263 1.00 97.19 93 PHE A C 1
ATOM 748 O O . PHE A 1 93 ? 2.955 -4.685 -0.837 1.00 97.19 93 PHE A O 1
ATOM 755 N N . TYR A 1 94 ? 3.385 -4.462 1.358 1.00 97.31 94 TYR A N 1
ATOM 756 C CA . TYR A 1 94 ? 3.548 -3.010 1.375 1.00 97.31 94 TYR A CA 1
ATOM 757 C C . TYR A 1 94 ? 4.956 -2.677 1.860 1.00 97.31 94 TYR A C 1
ATOM 759 O O . TYR A 1 94 ? 5.265 -2.893 3.032 1.00 97.31 94 TYR A O 1
ATOM 767 N N . GLY A 1 95 ? 5.811 -2.187 0.962 1.00 95.44 95 GLY A N 1
ATOM 768 C CA . GLY A 1 95 ? 7.196 -1.833 1.269 1.00 95.44 95 GLY A CA 1
ATOM 769 C C . GLY A 1 95 ? 7.381 -0.337 1.483 1.00 95.44 95 GLY A C 1
ATOM 770 O O . GLY A 1 95 ? 6.998 0.459 0.630 1.00 95.44 95 GLY A O 1
ATOM 771 N N . THR A 1 96 ? 8.004 0.051 2.593 1.00 95.00 96 THR A N 1
ATOM 772 C CA . THR A 1 96 ? 8.376 1.446 2.863 1.00 95.00 96 THR A CA 1
ATOM 773 C C . THR A 1 96 ? 9.632 1.534 3.724 1.00 95.00 96 THR A C 1
ATOM 775 O O . THR A 1 96 ? 9.939 0.614 4.482 1.00 95.00 96 THR A O 1
ATOM 778 N N . ALA A 1 97 ? 10.362 2.644 3.597 1.00 92.25 97 ALA A N 1
ATOM 779 C CA . ALA A 1 97 ? 11.454 3.001 4.504 1.00 92.25 97 ALA A CA 1
ATOM 780 C C . ALA A 1 97 ? 10.968 3.855 5.688 1.00 92.25 97 ALA A C 1
ATOM 782 O O . ALA A 1 97 ? 11.708 4.052 6.650 1.00 92.25 97 ALA A O 1
ATOM 783 N N . ASP A 1 98 ? 9.737 4.374 5.626 1.00 90.44 98 ASP A N 1
ATOM 784 C CA . ASP A 1 98 ? 9.139 5.095 6.742 1.00 90.44 98 ASP A CA 1
ATOM 785 C C . ASP A 1 98 ? 8.579 4.112 7.775 1.00 90.44 98 ASP A C 1
ATOM 787 O O . ASP A 1 98 ? 7.462 3.603 7.668 1.00 90.44 98 ASP A O 1
ATOM 791 N N . VAL A 1 99 ? 9.372 3.856 8.809 1.00 86.19 99 VAL A N 1
ATOM 792 C CA . VAL A 1 99 ? 8.999 2.968 9.914 1.00 86.19 99 VAL A CA 1
ATOM 793 C C . VAL A 1 99 ? 7.952 3.576 10.849 1.00 86.19 99 VAL A C 1
ATOM 795 O O . VAL A 1 99 ? 7.329 2.845 11.622 1.00 86.19 99 VAL A O 1
ATOM 798 N N . GLU A 1 100 ? 7.699 4.887 10.795 1.00 89.81 100 GLU A N 1
ATOM 799 C CA . GLU A 1 100 ? 6.718 5.526 11.677 1.00 89.81 100 GLU A CA 1
ATOM 800 C C . GLU A 1 100 ? 5.287 5.120 11.313 1.00 89.81 100 GLU A C 1
ATOM 802 O O . GLU A 1 100 ? 4.465 4.868 12.206 1.00 89.81 100 GLU A O 1
ATOM 807 N N . CYS A 1 101 ? 5.002 4.933 10.020 1.00 92.69 101 CYS A N 1
ATOM 808 C CA . CYS A 1 101 ? 3.699 4.446 9.572 1.00 92.69 101 CYS A CA 1
ATOM 809 C C . CYS A 1 101 ? 3.414 2.997 10.025 1.00 92.69 101 CYS A C 1
ATOM 811 O O . CYS A 1 101 ? 2.247 2.603 10.134 1.00 92.69 101 CYS A O 1
ATOM 813 N N . LYS A 1 102 ? 4.440 2.224 10.427 1.00 94.50 102 LYS A N 1
ATOM 814 C CA . LYS A 1 102 ? 4.268 0.878 11.001 1.00 94.50 102 LYS A CA 1
ATOM 815 C C . LYS A 1 102 ? 3.394 0.894 12.256 1.00 94.50 102 LYS A C 1
ATOM 817 O O . LYS A 1 102 ? 2.580 -0.004 12.451 1.00 94.50 102 LYS A O 1
ATOM 822 N N . LYS A 1 103 ? 3.497 1.938 13.090 1.00 93.62 103 LYS A N 1
ATOM 823 C CA . LYS A 1 103 ? 2.647 2.087 14.287 1.00 93.62 103 LYS A CA 1
ATOM 824 C C . LYS A 1 103 ? 1.169 2.160 13.904 1.00 93.62 103 LYS A C 1
ATOM 826 O O . LYS A 1 103 ? 0.325 1.615 14.609 1.00 93.62 103 LYS A O 1
ATOM 831 N N . VAL A 1 104 ? 0.858 2.841 12.800 1.00 94.38 104 VAL A N 1
ATOM 832 C CA . VAL A 1 104 ? -0.506 2.963 12.268 1.00 94.38 104 VAL A CA 1
ATOM 833 C C . VAL A 1 104 ? -0.984 1.612 11.735 1.00 94.38 104 VAL A C 1
ATOM 835 O O . VAL A 1 104 ? -2.069 1.175 12.111 1.00 94.38 104 VAL A O 1
ATOM 838 N N . TYR A 1 105 ? -0.156 0.922 10.948 1.00 96.94 105 TYR A N 1
ATOM 839 C CA . TYR A 1 105 ? -0.432 -0.435 10.464 1.00 96.94 105 TYR A CA 1
ATOM 840 C C . TYR A 1 105 ? -0.716 -1.417 11.614 1.00 96.94 105 TYR A C 1
ATOM 842 O O . TYR A 1 105 ? -1.730 -2.112 11.591 1.00 96.94 105 TYR A O 1
ATOM 850 N N . ASP A 1 106 ? 0.127 -1.437 12.652 1.00 96.31 106 ASP A N 1
ATOM 851 C CA . ASP A 1 106 ? -0.032 -2.339 13.797 1.00 96.31 106 ASP A CA 1
ATOM 852 C C . ASP A 1 106 ? -1.327 -2.042 14.578 1.00 96.31 106 ASP A C 1
ATOM 854 O O . ASP A 1 106 ? -1.992 -2.972 15.032 1.00 96.31 106 ASP A O 1
ATOM 858 N N . MET A 1 107 ? -1.721 -0.766 14.709 1.00 95.44 107 MET A N 1
ATOM 859 C CA . MET A 1 107 ? -2.996 -0.383 15.336 1.00 95.44 107 MET A CA 1
ATOM 860 C C . MET A 1 107 ? -4.204 -0.891 14.542 1.00 95.44 107 MET A C 1
ATOM 862 O O . MET A 1 107 ? -5.112 -1.465 15.140 1.00 95.44 107 MET A O 1
ATOM 866 N N . ILE A 1 108 ? -4.207 -0.715 13.216 1.00 96.81 108 ILE A N 1
ATOM 867 C CA . ILE A 1 108 ? -5.293 -1.196 12.345 1.00 96.81 108 ILE A CA 1
ATOM 868 C C . ILE A 1 108 ? -5.371 -2.722 12.421 1.00 96.81 108 ILE A C 1
ATOM 870 O O . ILE A 1 108 ? -6.429 -3.285 12.688 1.00 96.81 108 ILE A O 1
ATOM 874 N N . LYS A 1 109 ? -4.230 -3.400 12.265 1.00 97.19 109 LYS A N 1
ATOM 875 C CA . LYS A 1 109 ? -4.155 -4.860 12.321 1.00 97.19 109 LYS A CA 1
ATOM 876 C C . LYS A 1 109 ? -4.630 -5.415 13.665 1.00 97.19 109 LYS A C 1
ATOM 878 O O . LYS A 1 109 ? -5.301 -6.440 13.687 1.00 97.19 109 LYS A O 1
ATOM 883 N N . ALA A 1 110 ? -4.296 -4.766 14.780 1.00 96.00 110 ALA A N 1
ATOM 884 C CA . ALA A 1 110 ? -4.759 -5.188 16.100 1.00 96.00 110 ALA A CA 1
ATOM 885 C C . ALA A 1 110 ? -6.275 -5.004 16.279 1.00 96.00 110 ALA A C 1
ATOM 887 O O . ALA A 1 110 ? -6.907 -5.838 16.923 1.00 96.00 110 ALA A O 1
ATOM 888 N N . ALA A 1 111 ? -6.852 -3.940 15.713 1.00 95.12 111 ALA A N 1
ATOM 889 C CA . ALA A 1 111 ? -8.290 -3.685 15.767 1.00 95.12 111 ALA A CA 1
ATOM 890 C C . ALA A 1 111 ? -9.098 -4.663 14.896 1.00 95.12 111 ALA A C 1
ATOM 892 O O . ALA A 1 111 ? -10.155 -5.127 15.313 1.00 95.12 111 ALA A O 1
ATOM 893 N N . GLU A 1 112 ? -8.588 -5.010 13.712 1.00 95.69 112 GLU A N 1
ATOM 894 C CA . GLU A 1 112 ? -9.316 -5.808 12.716 1.00 95.69 112 GLU A CA 1
ATOM 895 C C . GLU A 1 112 ? -8.913 -7.295 12.686 1.00 95.69 112 GLU A C 1
ATOM 897 O O . GLU A 1 112 ? -9.531 -8.107 12.000 1.00 95.69 112 GLU A O 1
ATOM 902 N N . GLY A 1 113 ? -7.867 -7.674 13.425 1.00 94.88 113 GLY A N 1
ATOM 903 C CA . GLY A 1 113 ? -7.311 -9.029 13.498 1.00 94.88 113 GLY A CA 1
ATOM 904 C C . GLY A 1 113 ? -6.299 -9.346 12.392 1.00 94.88 113 GLY A C 1
ATOM 905 O O . GLY A 1 113 ? -5.270 -9.977 12.652 1.00 94.88 113 GLY A O 1
ATOM 9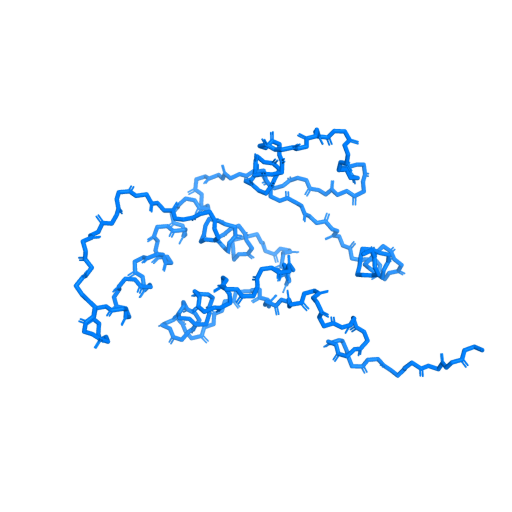06 N N . SER A 1 114 ? -6.538 -8.881 11.165 1.00 93.88 114 SER A N 1
ATOM 907 C CA . SER A 1 114 ? -5.629 -9.072 10.029 1.00 93.88 114 SER A CA 1
ATOM 908 C C . SER A 1 114 ? -5.824 -8.021 8.938 1.00 93.88 114 SER A C 1
ATOM 910 O O . SER A 1 114 ? -6.889 -7.425 8.835 1.00 93.88 114 SER A O 1
ATOM 912 N N . LEU A 1 115 ? -4.803 -7.856 8.097 1.00 97.44 115 LEU A N 1
ATOM 913 C CA . LEU A 1 115 ? -4.849 -7.124 6.828 1.00 97.44 115 LEU A CA 1
ATOM 914 C C . LEU A 1 115 ? -4.470 -8.095 5.702 1.00 97.44 115 LEU A C 1
ATOM 916 O O . LEU A 1 115 ? -3.756 -9.069 5.967 1.00 97.44 115 LEU A O 1
ATOM 920 N N . SER A 1 116 ? -4.939 -7.859 4.475 1.00 97.81 116 SER A N 1
ATOM 921 C CA . SER A 1 116 ? -4.689 -8.764 3.337 1.00 97.81 116 SER A CA 1
ATOM 922 C C . SER A 1 116 ? -3.239 -8.722 2.832 1.00 97.81 116 SER A C 1
ATOM 924 O O . SER A 1 116 ? -2.793 -9.645 2.149 1.00 97.81 116 SER A O 1
ATOM 926 N N . PHE A 1 117 ? -2.475 -7.706 3.243 1.00 97.94 117 PHE A N 1
ATOM 927 C CA . PHE A 1 117 ? -1.073 -7.508 2.889 1.00 97.94 117 PHE A CA 1
ATOM 928 C C . PHE A 1 117 ? -0.143 -7.559 4.112 1.00 97.94 117 PHE A C 1
ATOM 930 O O . PHE A 1 117 ? -0.537 -7.329 5.259 1.00 97.94 117 PHE A O 1
ATOM 937 N N . ARG A 1 118 ? 1.145 -7.819 3.863 1.00 96.69 118 ARG A N 1
ATOM 938 C CA . ARG A 1 118 ? 2.216 -7.769 4.867 1.00 96.69 118 ARG A CA 1
ATOM 939 C C . ARG A 1 118 ? 3.043 -6.494 4.735 1.00 96.69 118 ARG A C 1
ATOM 941 O O . ARG A 1 118 ? 3.524 -6.164 3.657 1.00 96.69 118 ARG A O 1
ATOM 948 N N . PHE A 1 119 ? 3.281 -5.820 5.853 1.00 96.44 119 PHE A N 1
ATOM 949 C CA . PHE A 1 119 ? 4.225 -4.704 5.922 1.00 96.44 119 PHE A CA 1
ATOM 950 C C . PHE A 1 119 ? 5.681 -5.187 5.784 1.00 96.44 119 PHE A C 1
ATOM 952 O O . PHE A 1 119 ? 6.081 -6.133 6.470 1.00 96.44 119 PHE A O 1
ATOM 959 N N . ILE A 1 120 ? 6.467 -4.508 4.946 1.00 95.12 120 ILE A N 1
ATOM 960 C CA . ILE A 1 120 ? 7.914 -4.680 4.788 1.00 95.12 120 ILE A CA 1
ATOM 961 C C . ILE A 1 120 ? 8.606 -3.358 5.133 1.00 95.12 120 ILE A C 1
ATOM 963 O O . ILE A 1 120 ? 8.375 -2.337 4.485 1.00 95.12 120 ILE A O 1
ATOM 967 N N . ASP A 1 121 ? 9.488 -3.403 6.128 1.00 94.44 121 ASP A N 1
ATOM 968 C CA . ASP A 1 121 ? 10.472 -2.350 6.365 1.00 94.44 121 ASP A CA 1
ATOM 969 C C . ASP A 1 121 ? 11.655 -2.569 5.413 1.00 94.44 121 ASP A C 1
ATOM 971 O O . ASP A 1 121 ? 12.454 -3.487 5.604 1.00 94.44 121 ASP A O 1
ATOM 975 N N . ILE A 1 122 ? 11.758 -1.740 4.372 1.00 93.69 122 ILE A N 1
ATOM 976 C CA . ILE A 1 122 ? 12.791 -1.906 3.337 1.00 93.69 122 ILE A CA 1
ATOM 977 C C . ILE A 1 122 ? 14.179 -1.425 3.788 1.00 93.69 122 ILE A C 1
ATOM 979 O O . ILE A 1 122 ? 15.132 -1.502 3.011 1.00 93.69 122 ILE A O 1
ATOM 983 N N . THR A 1 123 ? 14.310 -0.923 5.022 1.00 92.25 123 THR A N 1
ATOM 984 C CA . THR A 1 123 ? 15.614 -0.643 5.642 1.00 92.25 123 THR A CA 1
ATOM 985 C C . THR A 1 123 ? 16.279 -1.916 6.176 1.00 92.25 123 THR A C 1
ATOM 987 O O . THR A 1 123 ? 17.501 -1.961 6.313 1.00 92.25 123 THR A O 1
ATOM 990 N N . ILE A 1 124 ? 15.496 -2.976 6.413 1.00 91.81 124 ILE A N 1
ATOM 991 C CA . ILE A 1 124 ? 15.989 -4.311 6.765 1.00 91.81 124 ILE A CA 1
ATOM 992 C C . ILE A 1 124 ? 16.382 -5.039 5.477 1.00 91.81 124 ILE A C 1
ATOM 994 O O . ILE A 1 124 ? 15.535 -5.130 4.594 1.00 91.81 124 ILE A O 1
ATOM 998 N N . PRO A 1 125 ? 17.590 -5.614 5.339 1.00 93.06 125 PRO A N 1
ATOM 999 C CA . PRO A 1 125 ? 17.994 -6.319 4.121 1.00 93.06 125 PRO A CA 1
ATOM 1000 C C . PRO A 1 125 ? 16.992 -7.396 3.675 1.00 93.06 125 PRO A C 1
ATOM 1002 O O . PRO A 1 125 ? 16.488 -8.158 4.502 1.00 93.06 125 PRO A O 1
ATOM 1005 N N . TYR A 1 126 ? 16.739 -7.498 2.363 1.00 91.75 126 TYR A N 1
ATOM 1006 C CA . TYR A 1 126 ? 15.736 -8.423 1.811 1.00 91.75 126 TYR A CA 1
ATOM 1007 C C . TYR A 1 126 ? 15.980 -9.874 2.246 1.00 91.75 126 TYR A C 1
ATOM 1009 O O . TYR A 1 126 ? 15.037 -10.555 2.634 1.00 91.75 126 TYR A O 1
ATOM 1017 N N . HIS A 1 127 ? 17.241 -10.317 2.294 1.00 89.94 127 HIS A N 1
ATOM 1018 C CA . HIS A 1 127 ? 17.5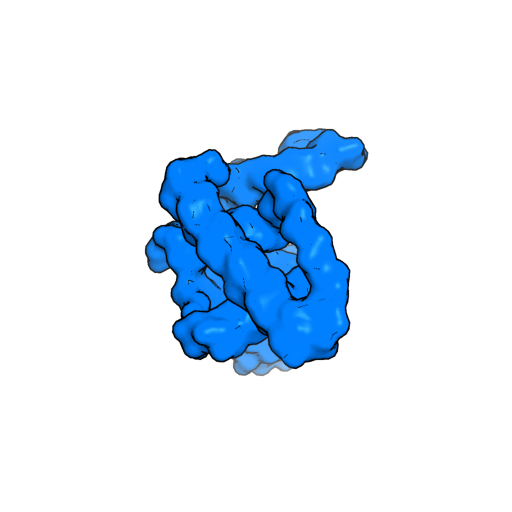93 -11.675 2.705 1.00 89.94 127 HIS A CA 1
ATOM 1019 C C . HIS A 1 127 ? 17.201 -11.953 4.166 1.00 89.94 127 HIS A C 1
ATOM 1021 O O . HIS A 1 127 ? 16.795 -13.058 4.506 1.00 89.94 127 HIS A O 1
ATOM 1027 N N . GLN A 1 128 ? 17.247 -10.943 5.042 1.00 90.38 128 GLN A N 1
ATOM 1028 C CA . GLN A 1 128 ? 16.791 -11.078 6.424 1.00 90.38 128 GLN A CA 1
ATOM 1029 C C . GLN A 1 128 ? 15.260 -11.121 6.503 1.00 90.38 128 GLN A C 1
ATOM 1031 O O . GLN A 1 128 ? 14.715 -11.871 7.311 1.00 90.38 128 GLN A O 1
ATOM 1036 N N . PHE A 1 129 ? 14.562 -10.340 5.675 1.00 90.75 129 PHE A N 1
ATOM 1037 C CA . PHE A 1 129 ? 13.099 -10.324 5.653 1.00 90.75 129 PHE A CA 1
ATOM 1038 C C . PHE A 1 129 ? 12.501 -11.609 5.057 1.00 90.75 129 PHE A C 1
ATOM 1040 O O . PHE A 1 129 ? 11.562 -12.172 5.625 1.00 90.75 129 PHE A O 1
ATOM 1047 N N . PHE A 1 130 ? 13.041 -12.077 3.928 1.00 89.94 130 PHE A N 1
ATOM 1048 C CA . PHE A 1 130 ? 12.587 -13.282 3.228 1.00 89.94 130 PHE A CA 1
ATOM 1049 C C . PHE A 1 130 ? 13.201 -14.578 3.783 1.00 89.94 130 PHE A C 1
ATOM 1051 O O . PHE A 1 130 ? 12.714 -15.659 3.462 1.00 89.94 130 PHE A O 1
ATOM 1058 N N . GLY A 1 131 ? 14.194 -14.486 4.675 1.00 86.00 131 GLY A N 1
ATOM 1059 C CA . GLY A 1 131 ? 14.830 -15.648 5.301 1.00 86.00 131 GLY A CA 1
ATOM 1060 C C . GLY A 1 131 ? 15.788 -16.392 4.369 1.00 86.00 131 GLY A C 1
ATOM 1061 O O . GLY A 1 131 ? 15.923 -17.609 4.471 1.00 86.00 131 GLY A O 1
ATOM 1062 N N . GLU A 1 132 ? 16.438 -15.671 3.459 1.00 82.81 132 GLU A N 1
ATOM 1063 C CA . GLU A 1 132 ? 17.380 -16.230 2.496 1.00 82.81 132 GLU A CA 1
ATOM 1064 C C . GLU A 1 132 ? 18.788 -16.341 3.088 1.00 82.81 132 GLU A C 1
ATOM 1066 O O . GLU A 1 132 ? 19.293 -15.433 3.757 1.00 82.81 132 GLU A O 1
ATOM 1071 N N . LEU A 1 133 ? 19.442 -17.471 2.821 1.00 73.50 133 LEU A N 1
ATOM 1072 C CA . LEU A 1 133 ? 20.846 -17.685 3.149 1.00 73.50 133 LEU A CA 1
ATOM 1073 C C . LEU A 1 133 ? 21.707 -16.942 2.128 1.00 73.50 133 LEU A C 1
ATOM 1075 O O . LEU A 1 133 ? 21.751 -17.313 0.958 1.00 73.50 133 LEU A O 1
ATOM 1079 N N . LYS A 1 134 ? 22.411 -15.904 2.580 1.00 60.97 134 LYS A N 1
ATOM 1080 C CA . LYS A 1 134 ? 23.407 -15.222 1.756 1.00 60.97 134 LYS A CA 1
ATOM 1081 C C . LYS A 1 134 ? 24.664 -16.091 1.696 1.00 60.97 134 LYS A C 1
ATOM 1083 O O . LYS A 1 134 ? 25.377 -16.198 2.691 1.00 60.97 134 LYS A O 1
ATOM 1088 N N . PHE A 1 135 ? 24.922 -16.717 0.554 1.00 60.81 135 PHE A N 1
ATOM 1089 C CA . PHE A 1 135 ? 26.253 -17.238 0.255 1.00 60.81 135 PHE A CA 1
ATOM 1090 C C . PHE A 1 135 ? 27.089 -16.060 -0.260 1.00 60.81 135 PHE A C 1
ATOM 1092 O O . PHE A 1 135 ? 26.631 -15.310 -1.119 1.00 60.81 135 PHE A O 1
ATOM 1099 N N . GLU A 1 136 ? 28.244 -15.817 0.355 1.00 64.75 136 GLU A N 1
ATOM 1100 C CA . GLU A 1 136 ? 29.217 -14.855 -0.168 1.00 64.75 136 GLU A CA 1
ATOM 1101 C C . GLU A 1 136 ? 29.858 -15.472 -1.418 1.00 64.75 136 GLU A C 1
ATOM 1103 O O . GLU A 1 136 ? 30.314 -16.616 -1.353 1.00 64.75 136 GLU A O 1
ATOM 1108 N N . ASP A 1 137 ? 29.829 -14.742 -2.537 1.00 56.00 137 ASP A N 1
ATOM 1109 C CA . ASP A 1 137 ? 30.588 -15.078 -3.751 1.00 56.00 137 ASP A CA 1
ATOM 1110 C 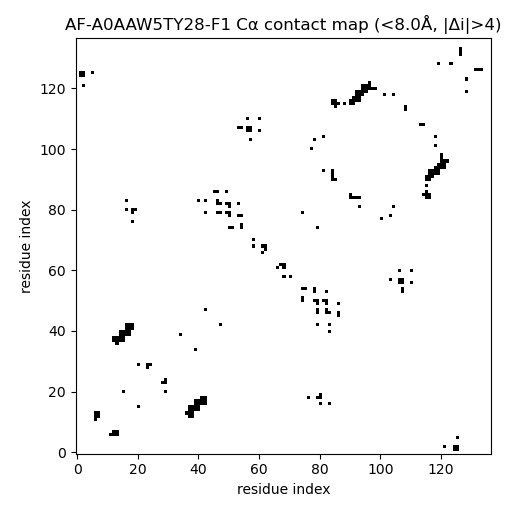C . ASP A 1 137 ? 32.100 -14.897 -3.533 1.00 56.00 137 ASP A C 1
ATOM 1112 O O . ASP A 1 137 ? 32.495 -13.882 -2.904 1.00 56.00 137 ASP A O 1
#

Secondary structure (DSSP, 8-state):
-HHHHHHHHTT---EEEHHHHHHHTTTS-GGGS-GGGSEEE---HHHHHHHHHHHHHHHHHHHHTT---PPPSS--HHHHHHHHHHHSTT--EEEES-STHHHHHHHHHHHHS--SSEEEETTS-HHHHHT------

Nearest PDB structures (foldseek):
  7cpn-assembly2_D  TM=2.152E-01  e=1.912E+00  Thermobifida fusca YX

Radius of gyration: 16.38 Å; Cα contacts (8 Å, |Δi|>4): 138; chains: 1; bounding box: 45×35×44 Å